Protein AF-A0A3D9DRH9-F1 (afdb_monomer_lite)

Organism: NCBI:txid1122140

Radius of gyration: 15.29 Å; chains: 1; bounding box: 38×42×43 Å

Structure (mmCIF, N/CA/C/O backbone):
data_AF-A0A3D9DRH9-F1
#
_entry.id   AF-A0A3D9DRH9-F1
#
loop_
_atom_site.group_PDB
_atom_site.id
_atom_site.type_symbol
_atom_site.label_atom_id
_atom_site.label_alt_id
_atom_site.label_comp_id
_atom_site.label_asym_id
_atom_site.label_entity_id
_atom_site.label_seq_id
_atom_site.pdbx_PDB_ins_code
_atom_site.Cartn_x
_atom_site.Cartn_y
_atom_site.Cartn_z
_atom_site.occupancy
_atom_site.B_iso_or_equiv
_atom_site.auth_seq_id
_atom_site.auth_comp_id
_atom_site.auth_asym_id
_atom_site.auth_atom_id
_atom_site.pdbx_PDB_model_num
ATOM 1 N N . MET A 1 1 ? 21.496 -12.094 29.228 1.00 46.62 1 MET A N 1
ATOM 2 C CA . MET A 1 1 ? 20.561 -10.957 29.334 1.00 46.62 1 MET A CA 1
ATOM 3 C C . MET A 1 1 ? 20.489 -10.322 27.961 1.00 46.62 1 MET A C 1
ATOM 5 O O . MET A 1 1 ? 21.220 -9.383 27.717 1.00 46.62 1 MET A O 1
ATOM 9 N N . GLU A 1 2 ? 19.674 -10.862 27.060 1.00 37.72 2 GLU A N 1
ATOM 10 C CA . GLU A 1 2 ? 19.312 -10.178 25.812 1.00 37.72 2 GLU A CA 1
ATOM 11 C C . GLU A 1 2 ? 17.855 -10.549 25.543 1.00 37.72 2 GLU A C 1
ATOM 13 O O . GLU A 1 2 ? 17.537 -11.668 25.142 1.00 37.72 2 GLU A O 1
ATOM 18 N N . SER A 1 3 ? 16.954 -9.649 25.934 1.00 45.62 3 SER A N 1
ATOM 19 C CA . SER A 1 3 ? 15.531 -9.780 25.648 1.00 45.62 3 SER A CA 1
ATOM 20 C C . SER A 1 3 ? 15.335 -9.610 24.150 1.00 45.62 3 SER A C 1
ATOM 22 O O . SER A 1 3 ? 15.582 -8.539 23.602 1.00 45.62 3 SER A O 1
ATOM 24 N N . VAL A 1 4 ? 14.878 -10.672 23.497 1.00 44.75 4 VAL A N 1
ATOM 25 C CA . VAL A 1 4 ? 14.356 -10.621 22.135 1.00 44.75 4 VAL A CA 1
ATOM 26 C C . VAL A 1 4 ? 13.111 -9.728 22.165 1.00 44.75 4 VAL A C 1
ATOM 28 O O . VAL A 1 4 ? 12.088 -10.115 22.732 1.00 44.75 4 VAL A O 1
ATOM 31 N N . SER A 1 5 ? 13.194 -8.525 21.590 1.00 41.91 5 SER A N 1
ATOM 32 C CA . SER A 1 5 ? 12.020 -7.690 21.305 1.00 41.91 5 SER A CA 1
ATOM 33 C C . SER A 1 5 ? 11.163 -8.390 20.249 1.00 41.91 5 SER A C 1
ATOM 35 O O . SER A 1 5 ? 11.298 -8.152 19.056 1.00 41.91 5 SER A O 1
ATOM 37 N N . LEU A 1 6 ? 10.284 -9.287 20.699 1.00 41.44 6 LEU A N 1
ATOM 38 C CA . LEU A 1 6 ? 9.336 -10.048 19.875 1.00 41.44 6 LEU A CA 1
ATOM 39 C C . LEU A 1 6 ? 8.132 -9.227 19.385 1.00 41.44 6 LEU A C 1
ATOM 41 O O . LEU A 1 6 ? 7.194 -9.783 18.823 1.00 41.44 6 LEU A O 1
ATOM 45 N N . TYR A 1 7 ? 8.157 -7.909 19.553 1.00 42.41 7 TYR A N 1
ATOM 46 C CA . TYR A 1 7 ? 7.097 -7.025 19.091 1.00 42.41 7 TYR A CA 1
ATOM 47 C C . TYR A 1 7 ? 7.734 -5.849 18.363 1.00 42.41 7 TYR A C 1
ATOM 49 O O . TYR A 1 7 ? 7.833 -4.749 18.902 1.00 42.41 7 TYR A O 1
ATOM 57 N N . ASN A 1 8 ? 8.173 -6.084 17.124 1.00 42.12 8 ASN A N 1
ATOM 58 C CA . ASN A 1 8 ? 8.262 -4.993 16.162 1.00 42.12 8 ASN A CA 1
ATOM 59 C C . ASN A 1 8 ? 6.816 -4.585 15.846 1.00 42.12 8 ASN A C 1
ATOM 61 O O . ASN A 1 8 ? 6.231 -5.026 14.859 1.00 42.12 8 ASN A O 1
ATOM 65 N N . ILE A 1 9 ? 6.186 -3.852 16.769 1.00 49.41 9 ILE A N 1
ATOM 66 C CA . ILE A 1 9 ? 4.982 -3.095 16.454 1.00 49.41 9 ILE A CA 1
ATOM 67 C C . ILE A 1 9 ? 5.479 -2.097 15.421 1.00 49.41 9 ILE A C 1
ATOM 69 O O . ILE A 1 9 ? 6.208 -1.177 15.789 1.00 49.41 9 ILE A O 1
ATOM 73 N N . ASP A 1 10 ? 5.185 -2.362 14.148 1.00 59.62 10 ASP A N 1
ATOM 74 C CA . ASP A 1 10 ? 5.444 -1.476 13.012 1.00 59.62 10 ASP A CA 1
ATOM 75 C C . ASP A 1 10 ? 4.799 -0.118 13.318 1.00 59.62 10 ASP A C 1
ATOM 77 O O . ASP A 1 10 ? 3.648 0.137 12.978 1.00 59.62 10 ASP A O 1
ATOM 81 N N . SER A 1 11 ? 5.525 0.719 14.058 1.00 64.94 11 SER A N 1
ATOM 82 C CA . SER A 1 11 ? 5.052 2.001 14.590 1.00 64.94 11 SER A CA 1
ATOM 83 C C . SER A 1 11 ? 5.092 3.089 13.519 1.00 64.94 11 SER A C 1
ATOM 85 O O . SER A 1 11 ? 4.649 4.208 13.758 1.00 64.94 11 SER A O 1
ATOM 87 N N . ASP A 1 12 ? 5.610 2.742 12.341 1.00 84.88 12 ASP A N 1
ATOM 88 C CA . ASP A 1 12 ? 5.734 3.596 11.169 1.00 84.88 12 ASP A CA 1
ATOM 89 C C . ASP A 1 12 ? 4.456 3.659 10.325 1.00 84.88 12 ASP A C 1
ATOM 91 O O . ASP A 1 12 ? 4.420 4.443 9.383 1.00 84.88 12 ASP A O 1
ATOM 95 N N . VAL A 1 13 ? 3.420 2.866 10.650 1.00 89.88 13 VAL A N 1
ATOM 96 C CA . VAL A 1 13 ? 2.091 2.929 10.014 1.00 89.88 13 VAL A CA 1
ATOM 97 C C . VAL A 1 13 ? 1.024 3.254 11.053 1.00 89.88 13 VAL A C 1
ATOM 99 O O . VAL A 1 13 ? 0.860 2.545 12.047 1.00 89.88 13 VAL A O 1
ATOM 102 N N . SER A 1 14 ? 0.275 4.330 10.822 1.00 90.62 14 SER A N 1
ATOM 103 C CA . SER A 1 14 ? -0.787 4.775 11.716 1.00 90.62 14 SER A CA 1
ATOM 104 C C . SER A 1 14 ? -1.954 3.780 11.744 1.00 90.62 14 SER A C 1
ATOM 106 O O . SER A 1 14 ? -2.365 3.270 10.698 1.00 90.62 14 SER A O 1
ATOM 108 N N . PRO A 1 15 ? -2.576 3.539 12.913 1.00 89.25 15 PRO A N 1
ATOM 109 C CA . PRO A 1 15 ? -3.766 2.695 12.996 1.00 89.25 15 PRO A CA 1
ATOM 110 C C . PRO A 1 15 ? -4.924 3.201 12.130 1.00 89.25 15 PRO A C 1
ATOM 112 O O . PRO A 1 15 ? -5.683 2.398 11.600 1.00 89.25 15 PRO A O 1
ATOM 115 N N . GLN A 1 16 ? -5.056 4.521 11.967 1.00 92.00 16 GLN A N 1
ATOM 116 C CA . GLN A 1 16 ? -6.134 5.152 11.203 1.00 92.00 16 GLN A CA 1
ATOM 117 C C . GLN A 1 16 ? -6.060 4.826 9.708 1.00 92.00 16 GLN A C 1
ATOM 119 O O . GLN A 1 16 ? -7.103 4.667 9.074 1.00 92.00 16 GLN A O 1
ATOM 124 N N . SER A 1 17 ? -4.853 4.675 9.154 1.00 93.06 17 SER A N 1
ATOM 125 C CA . SER A 1 17 ? -4.680 4.244 7.764 1.00 93.06 17 SER A CA 1
ATOM 126 C C . SER A 1 17 ? -4.991 2.758 7.561 1.00 93.06 17 SER A C 1
ATOM 128 O O . SER A 1 17 ? -5.225 2.329 6.435 1.00 93.06 17 SER A O 1
ATOM 130 N N . LEU A 1 18 ? -5.078 1.967 8.632 1.00 91.31 18 LEU A N 1
ATOM 131 C CA . LEU A 1 18 ? -5.391 0.535 8.588 1.00 91.31 18 LEU A CA 1
ATOM 132 C C . LEU A 1 18 ? -6.863 0.218 8.902 1.00 91.31 18 LEU A C 1
ATOM 134 O O . LEU A 1 18 ? -7.224 -0.950 9.043 1.00 91.31 18 LEU A O 1
ATOM 138 N N . LEU A 1 19 ? -7.719 1.236 9.018 1.00 90.06 19 LEU A N 1
ATOM 139 C CA . LEU A 1 19 ? -9.150 1.053 9.260 1.00 90.06 19 LEU A CA 1
ATOM 140 C C . LEU A 1 19 ? -9.926 0.746 7.969 1.00 90.06 19 LEU A C 1
ATOM 142 O O . LEU A 1 19 ? -9.532 1.187 6.885 1.00 90.06 19 LEU A O 1
ATOM 146 N N . PRO A 1 20 ? -11.086 0.072 8.068 1.00 89.81 20 PRO A N 1
ATOM 147 C CA . PRO A 1 20 ? -12.051 0.022 6.979 1.00 89.81 20 PRO A CA 1
ATOM 148 C C . PRO A 1 20 ? -12.489 1.424 6.547 1.00 89.81 20 PRO A C 1
ATOM 150 O O . PRO A 1 20 ? -12.692 2.303 7.386 1.00 89.81 20 PRO A O 1
ATOM 153 N N . HIS A 1 21 ? -12.718 1.627 5.244 1.00 88.38 21 HIS A N 1
ATOM 154 C CA . HIS A 1 21 ? -13.103 2.938 4.698 1.00 88.38 21 HIS A CA 1
ATOM 155 C C . HIS A 1 21 ? -14.309 3.560 5.426 1.00 88.38 21 HIS A C 1
ATOM 157 O O . HIS A 1 21 ? -14.332 4.753 5.717 1.00 88.38 21 HIS A O 1
ATOM 163 N N . ALA A 1 22 ? -15.307 2.740 5.770 1.00 87.44 22 ALA A N 1
ATOM 164 C CA . ALA A 1 22 ? -16.519 3.180 6.462 1.00 87.44 22 ALA A CA 1
ATOM 165 C C . ALA A 1 22 ? -16.313 3.533 7.952 1.00 87.44 22 ALA A C 1
ATOM 167 O O . ALA A 1 22 ? -17.220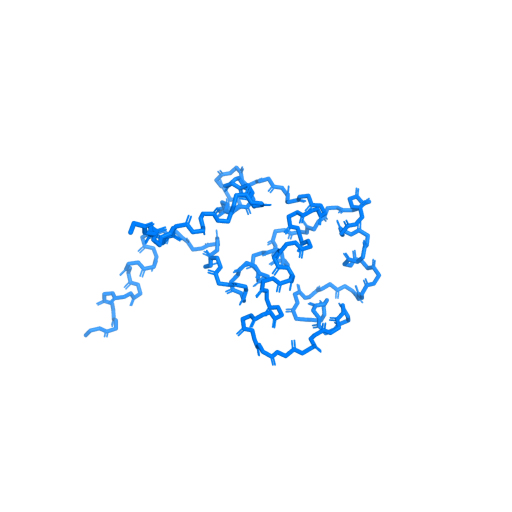 4.084 8.569 1.00 87.44 22 ALA A O 1
ATOM 168 N N . GLN A 1 23 ? -15.150 3.228 8.535 1.00 88.62 23 GLN A N 1
ATOM 169 C CA . GLN A 1 23 ? -14.867 3.363 9.971 1.00 88.62 23 GLN A CA 1
ATOM 170 C C . GLN A 1 23 ? -13.911 4.522 10.290 1.00 88.62 23 GLN A C 1
ATOM 172 O O . GLN A 1 23 ? -13.226 4.510 11.308 1.00 88.62 23 GLN A O 1
ATOM 177 N N . GLY A 1 24 ? -13.876 5.549 9.436 1.00 87.38 24 GLY A N 1
ATOM 178 C CA . GLY A 1 24 ? -13.040 6.731 9.660 1.00 87.38 24 GLY A CA 1
ATOM 179 C C . GLY A 1 24 ? -11.589 6.540 9.225 1.00 87.38 24 GLY A C 1
ATOM 180 O O . GLY A 1 24 ? -10.689 7.112 9.838 1.00 87.38 24 GLY A O 1
ATOM 181 N N . TRP A 1 25 ? -11.372 5.739 8.179 1.00 93.94 25 TRP A N 1
ATOM 182 C CA . TRP A 1 25 ? -10.078 5.633 7.514 1.00 93.94 25 TRP A CA 1
ATOM 183 C C . TRP A 1 25 ? -9.533 7.013 7.136 1.00 93.94 25 TRP A C 1
ATOM 185 O O . TRP A 1 25 ? -10.262 7.856 6.604 1.00 93.94 25 TRP A O 1
ATOM 195 N N . LEU A 1 26 ? -8.241 7.213 7.385 1.00 94.75 26 LEU A N 1
ATOM 196 C CA . LEU A 1 26 ? -7.495 8.372 6.909 1.00 94.75 26 LEU A CA 1
ATOM 197 C C . LEU A 1 26 ? -6.439 7.915 5.899 1.00 94.75 26 LEU A C 1
ATOM 199 O O . LEU A 1 26 ? -5.818 6.872 6.115 1.00 94.75 26 LEU A O 1
ATOM 203 N N . PRO A 1 27 ? -6.215 8.675 4.814 1.00 94.31 27 PRO A N 1
ATOM 204 C CA . PRO A 1 27 ? -5.179 8.340 3.852 1.00 94.31 27 PRO A CA 1
ATOM 205 C C . PRO A 1 27 ? -3.802 8.303 4.526 1.00 94.31 27 PRO A C 1
ATOM 207 O O . PRO A 1 27 ? -3.527 9.153 5.380 1.00 94.31 27 PRO A O 1
ATOM 210 N N . PRO A 1 28 ? -2.942 7.338 4.158 1.00 96.06 28 PRO A N 1
ATOM 211 C CA . PRO A 1 28 ? -1.578 7.289 4.656 1.00 96.06 28 PRO A CA 1
ATOM 212 C C . PRO A 1 28 ? -0.753 8.447 4.083 1.00 96.06 28 PRO A C 1
ATOM 214 O O . PRO A 1 28 ? -1.040 8.987 3.012 1.00 96.06 28 PRO A O 1
ATOM 217 N N . THR A 1 29 ? 0.314 8.773 4.791 1.00 96.06 29 THR A N 1
ATOM 218 C CA . THR A 1 29 ? 1.396 9.657 4.365 1.00 96.06 29 THR A CA 1
ATOM 219 C C . THR A 1 29 ? 2.379 8.930 3.449 1.00 96.06 29 THR A C 1
ATOM 221 O O . THR A 1 29 ? 2.480 7.700 3.447 1.00 96.06 29 THR A O 1
ATOM 224 N N . GLY A 1 30 ? 3.185 9.688 2.714 1.00 94.81 30 GLY A N 1
ATOM 225 C CA . GLY A 1 30 ? 4.253 9.174 1.864 1.00 94.81 30 GLY A CA 1
ATOM 226 C C . GLY A 1 30 ? 5.284 8.343 2.631 1.00 94.81 30 GLY A C 1
ATOM 227 O O . GLY A 1 30 ? 5.782 7.336 2.118 1.00 94.81 30 GLY A O 1
ATOM 228 N N . HIS A 1 31 ? 5.542 8.695 3.895 1.00 94.56 31 HIS A N 1
ATOM 229 C CA . HIS A 1 31 ? 6.380 7.903 4.798 1.00 94.56 31 HIS A CA 1
ATOM 230 C C . HIS A 1 31 ? 5.790 6.512 5.066 1.00 94.56 31 HIS A C 1
ATOM 232 O O . HIS A 1 31 ? 6.483 5.506 4.904 1.00 94.56 31 HIS A O 1
ATOM 238 N N . GLU A 1 32 ? 4.506 6.447 5.426 1.00 94.94 32 GLU A N 1
ATOM 239 C CA . GLU A 1 32 ? 3.791 5.187 5.660 1.00 94.94 32 GLU A CA 1
ATOM 240 C C . GLU A 1 32 ? 3.764 4.330 4.391 1.00 94.94 32 GLU A C 1
ATOM 242 O O . GLU A 1 32 ? 4.025 3.128 4.442 1.00 94.94 32 GLU A O 1
ATOM 247 N N . ILE A 1 33 ? 3.528 4.954 3.232 1.00 95.50 33 ILE A N 1
ATOM 248 C CA . ILE A 1 33 ? 3.553 4.272 1.935 1.00 95.50 33 ILE A CA 1
ATOM 249 C C . ILE A 1 33 ? 4.927 3.655 1.684 1.00 95.50 33 ILE A C 1
ATOM 251 O O . ILE A 1 33 ? 5.020 2.460 1.404 1.00 95.50 33 ILE A O 1
ATOM 255 N N . LYS A 1 34 ? 6.006 4.431 1.828 1.00 94.06 34 LYS A N 1
ATOM 256 C CA . LYS A 1 34 ? 7.373 3.935 1.639 1.00 94.06 34 LYS A CA 1
ATOM 257 C C . LYS A 1 34 ? 7.687 2.759 2.563 1.00 94.06 34 LYS A C 1
ATOM 259 O O . LYS A 1 34 ? 8.243 1.761 2.107 1.00 94.06 34 LYS A O 1
ATOM 264 N N . HIS A 1 35 ? 7.288 2.855 3.827 1.00 93.69 35 HIS A N 1
ATOM 265 C CA . HIS A 1 35 ? 7.483 1.791 4.805 1.00 93.69 35 HIS A CA 1
ATOM 266 C C . HIS A 1 35 ? 6.792 0.486 4.391 1.00 93.69 35 HIS A C 1
ATOM 268 O O . HIS A 1 35 ? 7.412 -0.580 4.366 1.00 93.69 35 HIS A O 1
ATOM 274 N N . VAL A 1 36 ? 5.521 0.566 3.988 1.00 93.69 36 VAL A N 1
ATOM 275 C CA . VAL A 1 36 ? 4.763 -0.605 3.525 1.00 93.69 36 VAL A CA 1
ATOM 276 C C . VAL A 1 36 ? 5.373 -1.199 2.249 1.00 93.69 36 VAL A C 1
ATOM 278 O O . VAL A 1 36 ? 5.442 -2.424 2.126 1.00 93.69 36 VAL A O 1
ATOM 281 N N . LEU A 1 37 ? 5.878 -0.370 1.328 1.00 92.94 37 LEU A N 1
ATOM 282 C CA . LEU A 1 37 ? 6.580 -0.830 0.121 1.00 92.94 37 LEU A CA 1
ATOM 283 C C . LEU A 1 37 ? 7.871 -1.590 0.450 1.00 92.94 37 LEU A C 1
ATOM 285 O O . LEU A 1 37 ? 8.140 -2.642 -0.136 1.00 92.94 37 LEU A O 1
ATOM 289 N N . ASP A 1 38 ? 8.668 -1.089 1.390 1.00 91.12 38 ASP A N 1
ATOM 290 C CA . ASP A 1 38 ? 9.901 -1.756 1.807 1.00 91.12 38 ASP A CA 1
ATOM 291 C C . ASP A 1 38 ? 9.592 -3.088 2.504 1.00 91.12 38 ASP A C 1
ATOM 293 O O . ASP A 1 38 ? 10.227 -4.109 2.215 1.00 91.12 38 ASP A O 1
ATOM 297 N N . ARG A 1 39 ? 8.536 -3.133 3.326 1.00 90.81 39 ARG A N 1
ATOM 298 C CA . ARG A 1 39 ? 8.073 -4.380 3.942 1.00 90.81 39 ARG A CA 1
ATOM 299 C C . ARG A 1 39 ? 7.562 -5.386 2.906 1.00 90.81 39 ARG A C 1
ATOM 301 O O . ARG A 1 39 ? 7.868 -6.574 3.015 1.00 90.81 39 ARG A O 1
ATOM 308 N N . LEU A 1 40 ? 6.834 -4.931 1.884 1.00 91.00 40 LEU A N 1
ATOM 309 C CA . LEU A 1 40 ? 6.381 -5.766 0.767 1.00 91.00 40 LEU A CA 1
ATOM 310 C C . LEU A 1 40 ? 7.566 -6.423 0.045 1.00 91.00 40 LEU A C 1
ATOM 312 O O . LEU A 1 40 ? 7.556 -7.636 -0.167 1.00 91.00 40 LEU A O 1
ATOM 316 N N . ARG A 1 41 ? 8.603 -5.643 -0.286 1.00 88.31 41 ARG A N 1
ATOM 317 C CA . ARG A 1 41 ? 9.823 -6.140 -0.950 1.00 88.31 41 ARG A CA 1
ATOM 318 C C . ARG A 1 41 ? 10.530 -7.212 -0.129 1.00 88.31 41 ARG A C 1
ATOM 320 O O . ARG A 1 41 ? 10.921 -8.242 -0.675 1.00 88.31 41 ARG A O 1
ATOM 327 N N . VAL A 1 42 ? 10.661 -6.988 1.180 1.00 87.56 42 VAL A N 1
ATOM 328 C CA . VAL A 1 42 ? 11.255 -7.970 2.099 1.00 87.56 42 VAL A CA 1
ATOM 329 C C . VAL A 1 42 ? 10.411 -9.242 2.152 1.00 87.56 42 VAL A C 1
ATOM 331 O O . VAL A 1 42 ? 10.954 -10.339 2.060 1.00 87.56 42 VAL A O 1
ATOM 334 N N . ARG A 1 43 ? 9.085 -9.113 2.269 1.00 85.75 43 ARG A N 1
ATOM 335 C CA . ARG A 1 43 ? 8.174 -10.255 2.428 1.00 85.75 43 ARG A CA 1
ATOM 336 C C . ARG A 1 43 ? 8.097 -11.135 1.185 1.00 85.75 43 ARG A C 1
ATOM 338 O O . ARG A 1 43 ? 8.060 -12.354 1.308 1.00 85.75 43 ARG A O 1
ATOM 345 N N . GLN A 1 44 ? 8.055 -10.522 0.010 1.00 83.94 44 GLN A N 1
ATOM 346 C CA . GLN A 1 44 ? 7.924 -11.236 -1.258 1.00 83.94 44 GLN A CA 1
ATOM 347 C C . GLN A 1 44 ? 9.269 -11.779 -1.768 1.00 83.94 44 GLN A C 1
ATOM 349 O O . GLN A 1 44 ? 9.296 -12.501 -2.760 1.00 83.94 44 GLN A O 1
ATOM 354 N N . CYS A 1 45 ? 10.392 -11.443 -1.112 1.00 77.69 45 CYS A N 1
ATOM 355 C CA . CYS A 1 45 ? 11.747 -11.815 -1.539 1.00 77.69 45 CYS A CA 1
ATOM 356 C C . CYS A 1 45 ? 12.028 -11.486 -3.021 1.00 77.69 45 CYS A C 1
ATOM 358 O O . CYS A 1 45 ? 12.844 -12.144 -3.669 1.00 77.69 45 CYS A O 1
ATOM 360 N N . GLN A 1 46 ? 11.349 -10.469 -3.560 1.00 81.44 46 GLN A N 1
ATOM 361 C CA . GLN A 1 46 ? 11.381 -10.089 -4.967 1.00 81.44 46 GLN A CA 1
ATOM 362 C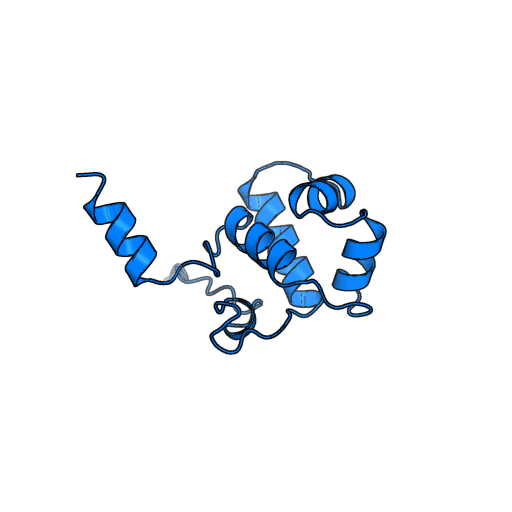 C . GLN A 1 46 ? 11.663 -8.593 -5.093 1.00 81.44 46 GLN A C 1
ATOM 364 O O . GLN A 1 46 ? 11.117 -7.763 -4.363 1.00 81.44 46 GLN A O 1
ATOM 369 N N . ALA A 1 47 ? 12.522 -8.242 -6.049 1.00 78.31 47 ALA A N 1
ATOM 370 C CA . ALA A 1 47 ? 12.824 -6.858 -6.378 1.00 78.31 47 ALA A CA 1
ATOM 371 C C . ALA A 1 47 ? 11.697 -6.262 -7.238 1.00 78.31 47 ALA A C 1
ATOM 373 O O . ALA A 1 47 ? 11.806 -6.212 -8.459 1.00 78.31 47 ALA A O 1
ATOM 374 N N . TYR A 1 48 ? 10.609 -5.831 -6.599 1.00 86.38 48 TYR A N 1
ATOM 375 C CA . TYR A 1 48 ? 9.556 -5.076 -7.276 1.00 86.38 48 TYR A CA 1
ATOM 376 C C . TYR A 1 48 ? 10.002 -3.641 -7.572 1.00 86.38 48 TYR A C 1
ATOM 378 O O . TYR A 1 48 ? 10.439 -2.902 -6.675 1.00 86.38 48 TYR A O 1
ATOM 386 N N . THR A 1 49 ? 9.852 -3.231 -8.831 1.00 91.62 49 THR A N 1
ATOM 387 C CA . THR A 1 49 ? 9.964 -1.828 -9.238 1.00 91.62 49 THR A CA 1
ATOM 388 C C . THR A 1 49 ? 8.703 -1.055 -8.837 1.00 91.62 49 THR A C 1
ATOM 390 O O . THR A 1 49 ? 7.676 -1.640 -8.502 1.00 91.62 49 THR A O 1
ATOM 393 N N . LEU A 1 50 ? 8.750 0.281 -8.872 1.00 91.75 50 LEU A N 1
ATOM 394 C CA . LEU A 1 50 ? 7.546 1.092 -8.635 1.00 91.75 50 LEU A CA 1
ATOM 395 C C . LEU A 1 50 ? 6.470 0.874 -9.708 1.00 91.75 50 LEU A C 1
ATOM 397 O O . LEU A 1 50 ? 5.295 1.050 -9.412 1.00 91.75 50 LEU A O 1
ATOM 401 N N . ALA A 1 51 ? 6.859 0.500 -10.931 1.00 93.75 51 ALA A N 1
ATOM 402 C CA . ALA A 1 51 ? 5.911 0.194 -11.999 1.00 93.75 51 ALA A CA 1
ATOM 403 C C . ALA A 1 51 ? 5.156 -1.105 -11.702 1.00 93.75 51 ALA A C 1
ATOM 405 O O . ALA A 1 51 ? 3.931 -1.098 -11.717 1.00 93.75 51 ALA A O 1
ATOM 406 N N . ASP A 1 52 ? 5.873 -2.163 -11.306 1.00 93.88 52 ASP A N 1
ATOM 407 C CA . ASP A 1 52 ? 5.248 -3.443 -10.945 1.00 93.88 52 ASP A CA 1
ATOM 408 C C . ASP A 1 52 ? 4.242 -3.276 -9.797 1.00 93.88 52 ASP A C 1
ATOM 410 O O . ASP A 1 52 ? 3.172 -3.881 -9.795 1.00 93.88 52 ASP A O 1
ATOM 414 N N . ILE A 1 53 ? 4.580 -2.438 -8.809 1.00 93.38 53 ILE A N 1
ATOM 415 C CA . ILE A 1 53 ? 3.693 -2.179 -7.672 1.00 93.38 53 ILE A CA 1
ATOM 416 C C . ILE A 1 53 ? 2.496 -1.333 -8.097 1.00 93.38 53 ILE A C 1
ATOM 418 O O . ILE A 1 53 ? 1.387 -1.633 -7.671 1.00 93.38 53 ILE A O 1
ATOM 422 N N . ALA A 1 54 ? 2.695 -0.304 -8.926 1.00 94.88 54 ALA A N 1
ATOM 423 C CA . ALA A 1 54 ? 1.597 0.507 -9.446 1.00 94.88 54 ALA A CA 1
ATOM 424 C C . ALA A 1 54 ? 0.581 -0.351 -10.218 1.00 94.88 54 ALA A C 1
ATOM 426 O O . ALA A 1 54 ? -0.616 -0.225 -9.966 1.00 94.88 54 ALA A O 1
ATOM 427 N N . ASP A 1 55 ? 1.057 -1.272 -11.061 1.00 94.44 55 ASP A N 1
ATOM 428 C CA . ASP A 1 55 ? 0.210 -2.228 -11.780 1.00 94.44 55 ASP A CA 1
ATOM 429 C C . ASP A 1 55 ? -0.533 -3.166 -10.814 1.00 94.44 55 ASP A C 1
ATOM 431 O O . ASP A 1 55 ? -1.7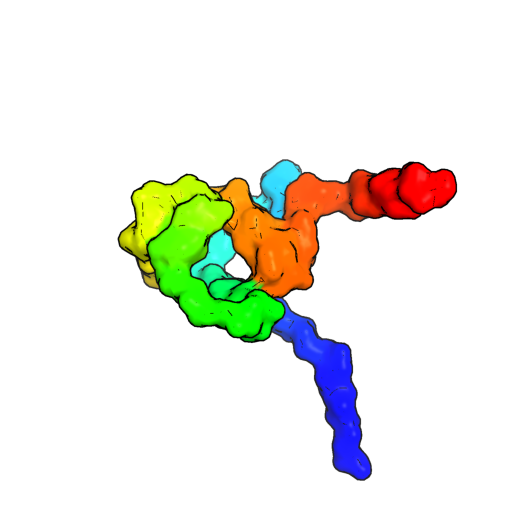37 -3.381 -10.959 1.00 94.44 55 ASP A O 1
ATOM 435 N N . LEU A 1 56 ? 0.156 -3.681 -9.787 1.00 92.12 56 LEU A N 1
ATOM 436 C CA . LEU A 1 56 ? -0.428 -4.557 -8.764 1.00 92.12 56 LEU A CA 1
ATOM 437 C C . LEU A 1 56 ? -1.601 -3.899 -8.022 1.00 92.12 56 LEU A C 1
ATOM 439 O O . LEU A 1 56 ? -2.602 -4.559 -7.742 1.00 92.12 56 LEU A O 1
ATOM 443 N N . ILE A 1 57 ? -1.476 -2.615 -7.683 1.00 92.94 57 ILE A N 1
ATOM 444 C CA . ILE A 1 57 ? -2.481 -1.884 -6.898 1.00 92.94 57 ILE A CA 1
ATOM 445 C C . ILE A 1 57 ? -3.452 -1.066 -7.769 1.00 92.94 57 ILE A C 1
ATOM 447 O O . ILE A 1 57 ? -4.324 -0.384 -7.231 1.00 92.94 57 ILE A O 1
ATOM 451 N N . GLY A 1 58 ? -3.326 -1.149 -9.099 1.00 92.75 58 GLY A N 1
ATOM 452 C CA . GLY A 1 58 ? -4.241 -0.537 -10.064 1.00 92.75 58 GLY A CA 1
ATOM 453 C C . GLY A 1 58 ? -4.111 0.981 -10.224 1.00 92.75 58 GLY A C 1
ATOM 454 O O . GLY A 1 58 ? -5.106 1.636 -10.533 1.00 92.75 58 GLY A O 1
ATOM 455 N N . LEU A 1 59 ? -2.921 1.548 -10.003 1.00 93.25 59 LEU A N 1
ATOM 456 C CA . LEU A 1 59 ? -2.626 2.945 -10.349 1.00 93.25 59 LEU A CA 1
ATOM 457 C C . LEU A 1 59 ? -2.300 3.082 -11.843 1.00 93.25 59 LEU A C 1
ATOM 459 O O . LEU A 1 59 ? -1.979 2.104 -12.514 1.00 93.25 59 LEU A O 1
ATOM 463 N N . ALA A 1 60 ? -2.337 4.306 -12.373 1.00 89.19 60 ALA A N 1
ATOM 464 C CA . ALA A 1 60 ? -2.041 4.567 -13.783 1.00 89.19 60 ALA A CA 1
ATOM 465 C C . ALA A 1 60 ? -0.562 4.334 -14.147 1.00 89.19 60 ALA A C 1
ATOM 467 O O . ALA A 1 60 ? -0.228 4.183 -15.323 1.00 89.19 60 ALA A O 1
ATOM 468 N N . GLY A 1 61 ? 0.334 4.327 -13.155 1.00 92.12 61 GLY A N 1
ATOM 469 C CA . GLY A 1 61 ? 1.735 3.957 -13.328 1.00 92.12 61 GLY A CA 1
ATOM 470 C C . GLY A 1 61 ? 2.638 4.422 -12.187 1.00 92.12 61 GLY A C 1
ATOM 471 O O . GLY A 1 61 ? 2.197 5.011 -11.199 1.00 92.12 61 GLY A O 1
ATOM 472 N N . SER A 1 62 ? 3.946 4.196 -12.341 1.00 94.06 62 SER A N 1
ATOM 473 C CA . SER A 1 62 ? 4.946 4.486 -11.302 1.00 94.06 62 SER A CA 1
ATOM 474 C C . SER A 1 62 ? 5.027 5.960 -10.896 1.00 94.06 62 SER A C 1
ATOM 476 O O . SER A 1 62 ? 5.421 6.254 -9.772 1.00 94.06 62 SER A O 1
ATOM 478 N N . SER A 1 63 ? 4.690 6.892 -11.796 1.00 95.94 63 SER A N 1
ATOM 479 C CA . SER A 1 63 ? 4.707 8.330 -11.499 1.00 95.94 63 SER A CA 1
ATOM 480 C C . SER A 1 63 ? 3.654 8.720 -10.467 1.00 95.94 63 SER A C 1
ATOM 482 O O . SER A 1 63 ? 3.969 9.490 -9.570 1.00 95.94 63 SER A O 1
ATOM 484 N N . GLU A 1 64 ? 2.446 8.164 -10.553 1.00 95.38 64 GLU A N 1
ATOM 485 C CA . GLU A 1 64 ? 1.379 8.408 -9.574 1.00 95.38 64 GLU A CA 1
ATOM 486 C C . GLU A 1 64 ? 1.791 7.877 -8.195 1.00 95.38 64 GLU A C 1
ATOM 488 O O . GLU A 1 64 ? 1.772 8.607 -7.208 1.00 95.38 64 GLU A O 1
ATOM 493 N N . LEU A 1 65 ? 2.319 6.648 -8.141 1.00 95.06 65 LEU A N 1
ATOM 494 C CA . LEU A 1 65 ? 2.842 6.080 -6.897 1.00 95.06 65 LEU A CA 1
ATOM 495 C C . LEU A 1 65 ? 3.990 6.920 -6.306 1.00 95.06 65 LEU A C 1
ATOM 497 O O . LEU A 1 65 ? 4.061 7.101 -5.092 1.00 95.06 65 LEU A O 1
ATOM 501 N N . GLN A 1 66 ? 4.874 7.461 -7.148 1.00 96.50 66 GLN A N 1
ATOM 502 C CA . GLN A 1 66 ? 5.953 8.349 -6.712 1.00 96.50 66 GLN A CA 1
ATOM 503 C C . GLN A 1 66 ? 5.411 9.658 -6.115 1.00 96.50 66 GLN A C 1
ATOM 505 O O . GLN A 1 66 ? 5.917 10.102 -5.087 1.00 96.50 66 GLN A O 1
ATOM 510 N N . LEU A 1 67 ? 4.372 10.255 -6.710 1.00 96.69 67 LEU A N 1
ATOM 511 C CA . LEU A 1 67 ? 3.714 11.443 -6.157 1.00 96.69 67 LEU A CA 1
ATOM 512 C C . LEU A 1 67 ? 3.091 11.154 -4.787 1.00 96.69 67 LEU A C 1
ATOM 514 O O . LEU A 1 67 ? 3.188 11.998 -3.895 1.00 96.69 67 LEU A O 1
ATOM 518 N N . CYS A 1 68 ? 2.528 9.959 -4.590 1.00 95.81 68 CYS A N 1
ATOM 519 C CA . CYS A 1 68 ? 2.026 9.539 -3.284 1.00 95.81 68 CYS A CA 1
ATOM 520 C C . CYS A 1 68 ? 3.138 9.384 -2.239 1.00 95.81 68 CYS A C 1
ATOM 522 O O . CYS A 1 68 ? 2.990 9.844 -1.112 1.00 95.81 68 CYS A O 1
ATOM 524 N N . ILE A 1 69 ? 4.276 8.787 -2.609 1.00 95.69 69 ILE A N 1
ATOM 525 C CA . ILE A 1 69 ? 5.446 8.653 -1.719 1.00 95.69 69 ILE A CA 1
ATOM 526 C C . ILE A 1 69 ? 6.017 10.026 -1.326 1.00 95.69 69 ILE A C 1
ATOM 528 O O . ILE A 1 69 ? 6.555 10.186 -0.234 1.00 95.69 69 ILE A O 1
ATOM 532 N N . GLU A 1 70 ? 5.913 11.017 -2.210 1.00 96.25 70 GLU A N 1
ATOM 533 C CA . GLU A 1 70 ? 6.361 12.392 -1.967 1.00 96.25 70 GLU A CA 1
ATOM 534 C C . GLU A 1 70 ? 5.318 13.270 -1.250 1.00 96.25 70 GLU A C 1
ATOM 536 O O . GLU A 1 70 ? 5.525 14.481 -1.160 1.00 96.25 70 GLU A O 1
ATOM 541 N N . ASP A 1 71 ? 4.202 12.699 -0.774 1.00 94.81 71 ASP A N 1
ATOM 542 C CA . ASP A 1 71 ? 3.076 13.431 -0.164 1.00 94.81 71 ASP A CA 1
ATOM 543 C C . ASP A 1 71 ? 2.492 14.535 -1.076 1.00 94.81 71 ASP A C 1
ATOM 545 O O . ASP A 1 71 ? 1.869 15.495 -0.616 1.00 94.81 71 ASP A O 1
ATOM 549 N N . ARG A 1 72 ? 2.685 14.423 -2.397 1.00 96.12 72 ARG A N 1
ATOM 550 C CA . ARG A 1 72 ? 2.121 15.358 -3.386 1.00 96.12 72 ARG A CA 1
ATOM 551 C C . ARG A 1 72 ? 0.693 14.997 -3.773 1.00 96.12 72 ARG A C 1
ATOM 553 O O . ARG A 1 72 ? -0.074 15.887 -4.132 1.00 96.12 72 ARG A O 1
ATOM 560 N N . GLU A 1 73 ? 0.348 13.716 -3.694 1.00 95.31 73 GLU A N 1
ATOM 561 C CA . GLU A 1 73 ? -0.995 13.187 -3.931 1.00 95.31 73 GLU A CA 1
ATOM 562 C C . GLU A 1 73 ? -1.353 12.154 -2.860 1.00 95.31 73 GLU A C 1
ATOM 564 O O . GLU A 1 73 ? -0.486 11.468 -2.327 1.00 95.31 73 GLU A O 1
ATOM 569 N N . SER A 1 74 ? -2.637 12.021 -2.534 1.00 94.19 74 SER A N 1
ATOM 570 C CA . SER A 1 74 ? -3.094 10.983 -1.609 1.00 94.19 74 SER A CA 1
ATOM 571 C C . SER A 1 74 ? -3.408 9.700 -2.366 1.00 94.19 74 SER A C 1
ATOM 573 O O . SER A 1 74 ? -4.148 9.719 -3.347 1.00 94.19 74 SER A O 1
ATOM 575 N N . ILE A 1 75 ? -2.905 8.571 -1.870 1.00 95.25 75 ILE A N 1
ATOM 576 C CA . ILE A 1 75 ? -3.292 7.261 -2.389 1.00 95.25 75 ILE A CA 1
ATOM 577 C C . ILE A 1 75 ? -4.761 6.967 -2.046 1.00 95.25 75 ILE A C 1
ATOM 579 O O . ILE A 1 75 ? -5.233 7.239 -0.939 1.00 95.25 75 ILE A O 1
ATOM 583 N N . GLY A 1 76 ? -5.499 6.400 -2.999 1.00 95.69 76 GLY A N 1
ATOM 584 C CA . GLY A 1 76 ? -6.869 5.954 -2.763 1.00 95.69 76 GLY A CA 1
ATOM 585 C C . GLY A 1 76 ? -6.942 4.755 -1.810 1.00 95.69 76 GLY A C 1
ATOM 586 O O . GLY A 1 76 ? -6.008 3.958 -1.712 1.00 95.69 76 GLY A O 1
ATOM 587 N N . TYR A 1 77 ? -8.096 4.575 -1.161 1.00 95.69 77 TYR A N 1
ATOM 588 C CA . TYR A 1 77 ? -8.317 3.461 -0.232 1.00 95.69 77 TYR A CA 1
ATOM 589 C C . TYR A 1 77 ? -8.095 2.086 -0.875 1.00 95.69 77 TYR A C 1
ATOM 591 O O . TYR A 1 77 ? -7.446 1.237 -0.280 1.00 95.69 77 TYR A O 1
ATOM 599 N N . GLY A 1 78 ? -8.612 1.862 -2.088 1.00 95.38 78 GLY A N 1
ATOM 600 C CA . GLY A 1 78 ? -8.476 0.580 -2.792 1.00 95.38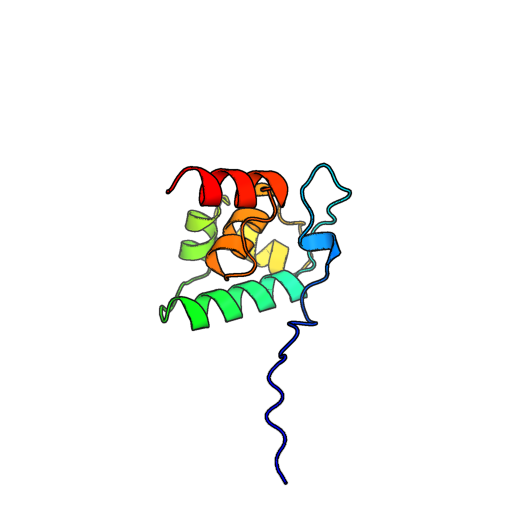 78 GLY A CA 1
ATOM 601 C C . GLY A 1 78 ? -7.012 0.173 -3.022 1.00 95.38 78 GLY A C 1
ATOM 602 O O . GLY A 1 78 ? -6.611 -0.886 -2.538 1.00 95.38 78 GLY A O 1
ATOM 603 N N . PRO A 1 79 ? -6.199 1.016 -3.689 1.00 96.25 79 PRO A N 1
ATOM 604 C CA . PRO A 1 79 ? -4.773 0.753 -3.873 1.00 96.25 79 PRO A CA 1
ATOM 605 C C . PRO A 1 79 ? -4.018 0.545 -2.553 1.00 96.25 79 PRO A C 1
ATOM 607 O O . PRO A 1 79 ? -3.224 -0.387 -2.430 1.00 96.25 79 PRO A O 1
ATOM 610 N N . TRP A 1 80 ? -4.311 1.363 -1.535 1.00 96.75 80 TRP A N 1
ATOM 611 C CA . TRP A 1 80 ? -3.712 1.219 -0.207 1.00 96.75 80 TRP A CA 1
ATOM 612 C C . TRP A 1 80 ? -4.079 -0.106 0.468 1.00 96.75 80 TRP A C 1
ATOM 614 O O . TRP A 1 80 ? -3.218 -0.804 0.995 1.00 96.75 80 TRP A O 1
ATOM 624 N N . ALA A 1 81 ? -5.348 -0.494 0.401 1.00 95.06 81 ALA A N 1
ATOM 625 C CA . ALA A 1 81 ? -5.847 -1.730 0.973 1.00 95.06 81 ALA A CA 1
ATOM 626 C C . ALA A 1 81 ? -5.148 -2.960 0.374 1.00 95.06 81 ALA A C 1
ATOM 628 O O . ALA A 1 81 ? -4.673 -3.819 1.123 1.00 95.06 81 ALA A O 1
ATOM 629 N N . ILE A 1 82 ? -5.027 -3.022 -0.958 1.00 94.38 82 ILE A N 1
ATOM 630 C CA . ILE A 1 82 ? -4.291 -4.090 -1.654 1.00 94.38 82 ILE A CA 1
ATOM 631 C C . ILE A 1 82 ? -2.844 -4.128 -1.158 1.00 94.38 82 ILE A C 1
ATOM 633 O O . ILE A 1 82 ? -2.356 -5.187 -0.759 1.00 94.38 82 ILE A O 1
ATOM 637 N N . LEU A 1 83 ? -2.188 -2.966 -1.094 1.00 94.44 83 LEU A N 1
ATOM 638 C CA . LEU A 1 83 ? -0.812 -2.858 -0.625 1.00 94.44 83 LEU A CA 1
ATOM 639 C C . LEU A 1 83 ? -0.643 -3.387 0.810 1.00 94.44 83 LEU A C 1
ATOM 641 O O . LEU A 1 83 ? 0.261 -4.182 1.069 1.00 94.44 83 LEU A O 1
ATOM 645 N N . CYS A 1 84 ? -1.534 -3.015 1.733 1.00 93.75 84 CYS A N 1
ATOM 646 C CA . CYS A 1 84 ? -1.539 -3.513 3.111 1.00 93.75 84 CYS A CA 1
ATOM 647 C C . CYS A 1 84 ? -1.696 -5.038 3.180 1.00 93.75 84 CYS A C 1
ATOM 649 O O . CYS A 1 84 ? -0.998 -5.698 3.956 1.00 93.75 84 CYS A O 1
ATOM 651 N N . CYS A 1 85 ? -2.588 -5.609 2.370 1.00 92.56 85 CYS A N 1
ATOM 652 C CA . CYS A 1 85 ? -2.815 -7.051 2.326 1.00 92.56 85 CYS A CA 1
ATOM 653 C C . CYS A 1 85 ? -1.559 -7.801 1.861 1.00 92.56 85 CYS A C 1
ATOM 655 O O . CYS A 1 85 ? -1.085 -8.714 2.547 1.00 92.56 85 CYS A O 1
ATOM 657 N N . GLU A 1 86 ? -0.964 -7.355 0.755 1.00 91.56 86 GLU A N 1
ATOM 658 C CA . GLU A 1 86 ? 0.246 -7.946 0.180 1.00 91.56 86 GLU A CA 1
ATOM 659 C C . GLU A 1 86 ? 1.460 -7.793 1.106 1.00 91.56 86 GLU A C 1
ATOM 661 O O . GLU A 1 86 ? 2.226 -8.738 1.325 1.00 91.56 86 GLU A O 1
ATOM 666 N N . ALA A 1 87 ? 1.589 -6.640 1.763 1.00 91.31 87 ALA A N 1
ATOM 667 C CA . ALA A 1 87 ? 2.629 -6.392 2.754 1.00 91.31 87 ALA A CA 1
ATOM 668 C C . ALA A 1 87 ? 2.399 -7.145 4.078 1.00 91.31 87 ALA A C 1
ATOM 670 O O . ALA A 1 87 ? 3.292 -7.187 4.922 1.00 91.31 87 ALA A O 1
ATOM 671 N N . GLY A 1 88 ? 1.239 -7.777 4.285 1.00 90.00 88 GLY A N 1
ATOM 672 C CA . GLY A 1 88 ? 0.950 -8.604 5.461 1.00 90.00 88 GLY A CA 1
ATOM 673 C C . GLY A 1 88 ? 0.406 -7.843 6.670 1.00 90.00 88 GLY A C 1
ATOM 674 O O . GLY A 1 88 ? 0.529 -8.326 7.792 1.00 90.00 88 GLY A O 1
ATOM 675 N N . TYR A 1 89 ? -0.163 -6.654 6.476 1.00 88.06 89 TYR A N 1
ATOM 676 C CA . TYR A 1 89 ? -0.971 -5.962 7.492 1.00 88.06 89 TYR A CA 1
ATOM 677 C C . TYR A 1 89 ? -2.402 -6.518 7.573 1.00 88.06 89 TYR A C 1
ATOM 679 O O . TYR A 1 89 ? -3.125 -6.229 8.521 1.00 88.06 89 TYR A O 1
ATOM 687 N N . GLY A 1 90 ? -2.786 -7.365 6.614 1.00 88.50 90 GLY A N 1
ATOM 688 C CA . GLY A 1 90 ? -4.110 -7.971 6.529 1.00 88.50 90 GLY A CA 1
ATOM 689 C C . GLY A 1 90 ? -5.051 -7.198 5.607 1.00 88.50 90 GLY A C 1
ATOM 690 O O . GLY A 1 90 ? -4.709 -6.151 5.059 1.00 88.50 90 GLY A O 1
ATOM 691 N N . CYS A 1 91 ? -6.244 -7.753 5.403 1.00 89.50 91 CYS A N 1
ATOM 692 C CA . CYS A 1 91 ? -7.269 -7.151 4.560 1.00 89.50 91 CYS A CA 1
ATOM 693 C C . CYS A 1 91 ? -8.024 -6.075 5.348 1.00 89.50 91 CYS A C 1
ATOM 695 O O . CYS A 1 91 ? -9.019 -6.383 5.998 1.00 89.50 91 CYS A O 1
ATOM 697 N N . ILE A 1 92 ? -7.579 -4.818 5.273 1.00 90.50 92 ILE A N 1
ATOM 698 C CA . ILE A 1 92 ? -8.165 -3.697 6.039 1.00 90.50 92 ILE A CA 1
ATOM 699 C C . ILE A 1 92 ? -9.620 -3.368 5.658 1.00 90.50 92 ILE A C 1
ATOM 701 O O . ILE A 1 92 ? -10.262 -2.552 6.307 1.00 90.50 92 ILE A O 1
ATOM 705 N N . TRP A 1 93 ? -10.143 -3.979 4.591 1.00 88.06 93 TRP A N 1
ATOM 706 C CA . TRP A 1 93 ? -11.539 -3.863 4.157 1.00 88.06 93 TRP A CA 1
ATOM 707 C C . TRP A 1 93 ? -12.453 -4.943 4.732 1.00 88.06 93 TRP A C 1
ATOM 709 O O . TRP A 1 93 ? -13.663 -4.868 4.531 1.00 88.06 93 TRP A O 1
ATOM 719 N N . LYS A 1 94 ? -11.894 -5.965 5.390 1.00 81.56 94 LYS A N 1
ATOM 720 C CA . LYS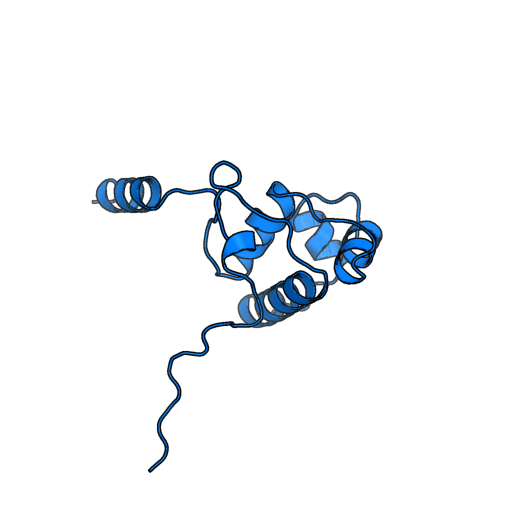 A 1 94 ? -12.674 -7.016 6.037 1.00 81.56 94 LYS A CA 1
ATOM 721 C C . LYS A 1 94 ? -12.847 -6.682 7.509 1.00 81.56 94 LYS A C 1
ATOM 723 O O . LYS A 1 94 ? -11.870 -6.453 8.218 1.00 81.56 94 LYS A O 1
ATOM 728 N N . ASP A 1 95 ? -14.083 -6.732 7.978 1.00 71.81 95 ASP A N 1
ATOM 729 C CA . ASP A 1 95 ? -14.362 -6.681 9.406 1.00 71.81 95 ASP A CA 1
ATOM 730 C C . ASP A 1 95 ? -13.914 -7.976 10.097 1.00 71.81 95 ASP A C 1
ATOM 732 O O . ASP A 1 95 ? -13.910 -9.065 9.512 1.00 71.81 95 ASP A O 1
ATOM 736 N N . HIS A 1 96 ? -13.567 -7.876 11.383 1.00 63.56 96 HIS A N 1
ATOM 737 C CA . HIS A 1 96 ? -13.123 -9.023 12.181 1.00 63.56 96 HIS A CA 1
ATOM 738 C C . HIS A 1 96 ? -14.171 -10.154 12.202 1.00 63.56 96 HIS A C 1
ATOM 740 O O . HIS A 1 96 ? -13.821 -11.333 12.213 1.00 63.56 96 HIS A O 1
ATOM 746 N N . GLU A 1 97 ? -15.461 -9.812 12.143 1.00 63.28 97 GLU A N 1
ATOM 747 C CA . GLU A 1 97 ? -16.553 -10.786 12.038 1.00 63.28 97 GLU A CA 1
ATOM 748 C C . GLU A 1 97 ? -16.543 -11.547 10.706 1.00 63.28 97 GLU A C 1
ATOM 750 O O . GLU A 1 97 ? -16.779 -12.753 10.695 1.00 63.28 97 GLU A O 1
ATOM 755 N N . GLN A 1 98 ? -16.199 -10.887 9.596 1.00 64.44 98 GLN A N 1
ATOM 756 C CA . GLN A 1 98 ? -16.089 -11.536 8.286 1.00 64.44 98 GLN A CA 1
ATOM 757 C C . GLN A 1 98 ? -14.909 -12.514 8.255 1.00 64.44 98 GLN A C 1
ATOM 759 O O . GLN A 1 98 ? -15.039 -13.626 7.749 1.00 64.44 98 GLN A O 1
ATOM 764 N N . ILE A 1 99 ? -13.785 -12.143 8.876 1.00 65.50 99 ILE A N 1
ATOM 765 C CA . ILE A 1 99 ? -12.600 -13.007 8.999 1.00 65.50 99 ILE A CA 1
ATOM 766 C C . ILE A 1 99 ? -12.906 -14.248 9.855 1.00 65.50 99 ILE A C 1
ATOM 768 O O . ILE A 1 99 ? -12.460 -15.355 9.541 1.00 65.50 99 ILE A O 1
ATOM 772 N N . LEU A 1 100 ? -13.664 -14.087 10.945 1.00 66.12 100 LEU A N 1
ATOM 773 C CA . LEU A 1 100 ? -14.092 -15.206 11.789 1.00 66.12 100 LEU A CA 1
ATOM 774 C C . LEU A 1 100 ? -15.110 -16.107 11.080 1.00 66.12 100 LEU A C 1
ATOM 776 O O . LEU A 1 100 ? -15.003 -17.326 11.188 1.00 66.12 100 LEU A O 1
ATOM 780 N N . ALA A 1 101 ? -16.059 -15.531 10.341 1.00 66.12 101 ALA A N 1
ATOM 781 C CA . ALA A 1 101 ? -17.047 -16.289 9.579 1.00 66.12 101 ALA A CA 1
ATOM 782 C C . ALA A 1 101 ? -16.387 -17.173 8.508 1.00 66.12 101 ALA A C 1
ATOM 784 O O . ALA A 1 101 ? -16.710 -18.354 8.414 1.00 66.12 101 ALA A O 1
ATOM 785 N N . GLU A 1 102 ? -15.411 -16.642 7.766 1.00 66.31 102 GLU A N 1
ATOM 786 C CA . GLU A 1 102 ? -14.638 -17.410 6.779 1.00 66.31 102 GLU A CA 1
ATOM 787 C C . GLU A 1 102 ? -13.882 -18.577 7.438 1.00 66.31 102 GLU A C 1
ATOM 789 O O . GLU A 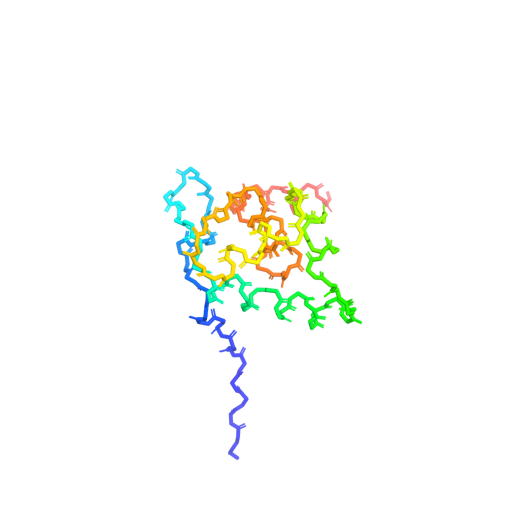1 102 ? -13.927 -19.706 6.960 1.00 66.31 102 GLU A O 1
ATOM 794 N N . ARG A 1 103 ? -13.264 -18.349 8.602 1.00 66.31 103 ARG A N 1
ATOM 795 C CA . ARG A 1 103 ? -12.528 -19.392 9.340 1.00 66.31 103 ARG A CA 1
ATOM 796 C C . ARG A 1 103 ? -13.407 -20.482 9.953 1.00 66.31 103 ARG A C 1
ATOM 798 O O . ARG A 1 103 ? -12.910 -21.574 10.220 1.00 66.31 103 ARG A O 1
ATOM 805 N N . LEU A 1 104 ? -14.671 -20.181 10.237 1.00 65.75 104 LEU A N 1
ATOM 806 C CA . LEU A 1 104 ? -15.632 -21.140 10.787 1.00 65.75 104 LEU A CA 1
ATOM 807 C C . LEU A 1 104 ? -16.332 -21.961 9.696 1.00 65.75 104 LEU A C 1
ATOM 809 O O . LEU A 1 104 ? -16.814 -23.049 9.997 1.00 65.75 104 LEU A O 1
ATOM 813 N N . LEU A 1 105 ? -16.375 -21.459 8.458 1.00 61.09 105 LEU A N 1
ATOM 814 C CA . LEU A 1 105 ? -16.950 -22.145 7.296 1.00 61.09 105 LEU A CA 1
ATOM 815 C C . LEU A 1 105 ? -15.976 -23.124 6.617 1.00 61.09 105 LEU A C 1
ATOM 817 O O . LEU A 1 105 ? -16.427 -24.049 5.952 1.00 61.09 105 LEU A O 1
ATOM 821 N N . ASP A 1 106 ? -14.666 -22.968 6.822 1.00 58.94 106 ASP A N 1
ATOM 822 C CA . ASP A 1 106 ? -13.614 -23.888 6.347 1.00 58.94 106 ASP A CA 1
ATOM 823 C C . ASP A 1 106 ? -13.437 -25.146 7.244 1.00 58.94 106 ASP A C 1
ATOM 825 O O . ASP A 1 106 ? -12.371 -25.768 7.267 1.00 58.94 106 ASP A O 1
ATOM 829 N N . ARG A 1 107 ? -14.462 -25.520 8.027 1.00 50.69 107 ARG A N 1
ATOM 830 C CA . ARG A 1 107 ? -14.468 -26.691 8.927 1.00 50.69 107 ARG A CA 1
ATOM 831 C C . ARG A 1 107 ? -15.479 -27.759 8.537 1.00 50.69 107 ARG A C 1
ATOM 833 O O . ARG A 1 107 ? -16.639 -27.404 8.243 1.00 50.69 107 ARG A O 1
#

Sequence (107 aa):
MESVSLYNIDSDVSPQSLLPHAQGWLPPTGHEIKHVLDRLRVRQCQAYTLADIADLIGLAGSSELQLCIEDRESIGYGPWAILCCEAGYGCIWKDHEQILAERLLDR

Secondary structure (DSSP, 8-state):
----------TTS-GGGGS-GGGT--PPPHHHHHHHHHHHHHHHTS---HHHHHHHHT-S-HHHHHHHHTTSSPPPHHHHHHHHHHHTS--TTS-HHHHHHHHHH--

Foldseek 3Di:
DDDDPPDPVVPQADVLCLAAPVPNRDFDALSNLVSLVVLLCVVVVDDDDLQNLCVQLVHPGSVVNVCRNVRNDTDDSSSSQSSCCSSPVRRNNDDPVNVVVVVVVVD

pLDDT: mean 83.86, std 16.15, range [37.72, 96.75]